Protein AF-A0AAU3UPF4-F1 (afdb_monomer)

Mean predicted aligned error: 9.14 Å

Radius of gyration: 24.39 Å; Cα contacts (8 Å, |Δi|>4): 32; chains: 1; bounding box: 47×31×65 Å

Nearest PDB structures (foldseek):
  4ldz-assembly1_B  TM=7.663E-01  e=9.275E-02  Bacillus subtilis subsp. subtilis str. 168
  3c57-assembly1_A  TM=6.628E-01  e=2.295E-01  Mycobacterium tuberculosis
  1tc3-assembly1_C  TM=8.074E-01  e=1.733E+00  Caenorhabditis elegans
  6m5f-assembly1_B  TM=4.027E-01  e=2.461E-01  Pseudomonas aeruginosa PAO1

Foldseek 3Di:
DPDDDDPVLLVVLVVCVVVPDDLVVSCVVVVHDSVVNVVSVQVVCCVVVVDPDDPVRVVVVVVVVVVVVVVVVVVVVVVVVVPDDPVVVVPDD

Secondary structure (DSSP, 8-state):
---PPPHHHHHHHHHHHHTT--HHHHHHHHT--HHHHHHHHHHHHHHTTSSPPPHHHHHHHHHHHHHHHHHHHHHHHHHHHHHS-HHHHTT--

pLDDT: mean 88.05, std 12.87, range [50.75, 98.06]

Solvent-accessible surface are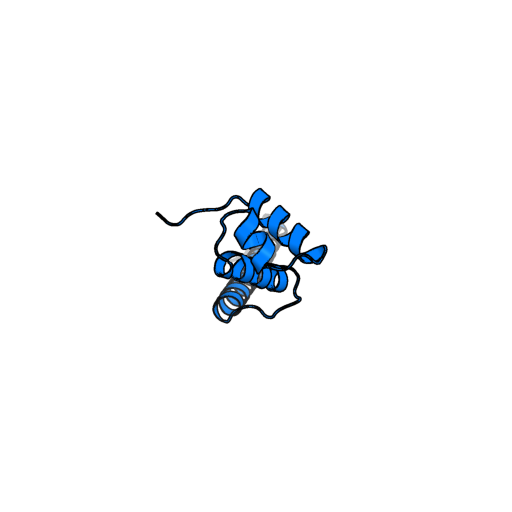a (backbone atoms only — not comparable to full-atom values): 5588 Å² total; per-residue (Å²): 130,85,87,79,79,55,69,67,58,52,51,54,54,53,49,47,41,75,75,67,45,54,62,66,56,55,18,64,78,68,75,41,63,51,70,58,53,52,51,50,54,53,52,50,31,35,75,72,66,77,37,80,70,50,75,66,54,49,51,52,48,54,53,51,51,54,51,50,55,50,52,52,51,52,52,52,52,54,50,53,62,70,70,51,57,80,77,62,72,75,70,66,134

Sequence (93 aa):
MPKRYSAEIRCKVLELITTGRTVARVASDLGIAEQTIYNWRRQELIATGQAPLTRGGLLELAAAQRRIEELEREIIQLRQYRELPVNAVAALP

Structure (mmCIF, N/CA/C/O backbone):
data_AF-A0AAU3UPF4-F1
#
_entry.id   AF-A0AAU3UPF4-F1
#
loop_
_atom_site.group_PDB
_atom_site.id
_atom_site.type_symbol
_atom_site.label_atom_id
_atom_site.label_alt_id
_atom_site.label_comp_id
_atom_site.label_asym_id
_atom_site.label_entity_id
_atom_site.label_seq_id
_atom_site.pdbx_PDB_ins_code
_atom_site.Cartn_x
_atom_site.Cartn_y
_atom_site.Cartn_z
_atom_site.occupancy
_atom_site.B_iso_or_equiv
_atom_site.auth_seq_id
_atom_site.auth_comp_id
_atom_site.auth_asym_id
_atom_site.auth_atom_id
_atom_site.pdbx_PDB_model_num
ATOM 1 N N . MET A 1 1 ? -24.808 -6.699 -0.436 1.00 51.53 1 MET A N 1
ATOM 2 C CA . MET A 1 1 ? -23.702 -6.145 -1.252 1.00 51.53 1 MET A CA 1
ATOM 3 C C . MET A 1 1 ? -22.670 -5.509 -0.332 1.00 51.53 1 MET A C 1
ATOM 5 O O . MET A 1 1 ? -23.094 -4.863 0.622 1.00 51.53 1 MET A O 1
ATOM 9 N N . PRO A 1 2 ? -21.355 -5.689 -0.553 1.00 65.56 2 PRO A N 1
ATOM 10 C CA . PRO A 1 2 ? -20.345 -5.016 0.259 1.00 65.56 2 PRO A CA 1
ATOM 11 C C . PRO A 1 2 ? -20.466 -3.498 0.078 1.00 65.56 2 PRO A C 1
ATOM 13 O O . PRO A 1 2 ? -20.499 -3.006 -1.051 1.00 65.56 2 PRO A O 1
ATOM 16 N N . LYS A 1 3 ? -20.562 -2.762 1.189 1.00 71.19 3 LYS A N 1
ATOM 17 C CA . LYS A 1 3 ? -20.616 -1.295 1.192 1.00 71.19 3 LYS A CA 1
ATOM 18 C C . LYS A 1 3 ? -19.286 -0.779 0.630 1.00 71.19 3 LYS A C 1
ATOM 20 O O . LYS A 1 3 ? -18.242 -0.968 1.250 1.00 71.19 3 LYS A O 1
ATOM 25 N N . ARG A 1 4 ? -19.303 -0.191 -0.569 1.00 80.44 4 ARG A N 1
ATOM 26 C CA . ARG A 1 4 ? -18.125 0.460 -1.156 1.00 80.44 4 ARG A CA 1
ATOM 27 C C . ARG A 1 4 ? -18.124 1.921 -0.731 1.00 80.44 4 ARG A C 1
ATOM 29 O O . ARG A 1 4 ? -19.052 2.654 -1.053 1.00 80.44 4 ARG A O 1
ATOM 36 N N . TYR A 1 5 ? -17.100 2.319 0.008 1.00 87.06 5 TYR A N 1
ATOM 37 C CA . TYR A 1 5 ? -16.869 3.717 0.354 1.00 87.06 5 TYR A CA 1
ATOM 38 C C . TYR A 1 5 ? -16.082 4.402 -0.766 1.00 87.06 5 TYR A C 1
ATOM 40 O O . TYR A 1 5 ? -15.232 3.765 -1.395 1.00 87.06 5 TYR A O 1
ATOM 48 N N . SER A 1 6 ? -16.363 5.681 -1.022 1.00 91.19 6 SER A N 1
ATOM 49 C CA . SER A 1 6 ? -15.594 6.473 -1.985 1.00 91.19 6 SER A CA 1
ATOM 50 C C . SER A 1 6 ? -14.187 6.774 -1.455 1.00 91.19 6 SER A C 1
ATOM 52 O O . SER A 1 6 ? -13.942 6.759 -0.243 1.00 91.19 6 SER A O 1
ATOM 54 N N . ALA A 1 7 ? -13.261 7.074 -2.370 1.00 90.19 7 ALA A N 1
ATOM 55 C CA . ALA A 1 7 ? -11.910 7.502 -2.014 1.00 90.19 7 ALA A CA 1
ATOM 56 C C . ALA A 1 7 ? -11.930 8.778 -1.154 1.00 90.19 7 ALA A C 1
ATOM 58 O O . ALA A 1 7 ? -11.207 8.857 -0.169 1.00 90.19 7 ALA A O 1
ATOM 59 N N . GLU A 1 8 ? -12.824 9.722 -1.458 1.00 92.19 8 GLU A N 1
ATOM 60 C CA . GLU A 1 8 ? -13.003 10.965 -0.695 1.00 92.19 8 GLU A CA 1
ATOM 61 C C . GLU A 1 8 ? -13.360 10.701 0.774 1.00 92.19 8 GLU A C 1
ATOM 63 O O . GLU A 1 8 ? -12.758 11.287 1.675 1.00 92.19 8 GLU A O 1
ATOM 68 N N . ILE A 1 9 ? -14.297 9.776 1.031 1.00 93.56 9 ILE A N 1
ATOM 69 C CA . ILE A 1 9 ? -14.677 9.397 2.400 1.00 93.56 9 ILE A CA 1
ATOM 70 C C . ILE A 1 9 ? -13.479 8.787 3.125 1.00 93.56 9 ILE A C 1
ATOM 72 O O . ILE A 1 9 ? -13.200 9.155 4.265 1.00 93.56 9 ILE A O 1
ATOM 76 N N . ARG A 1 10 ? -12.751 7.878 2.467 1.00 94.00 10 ARG A N 1
ATOM 77 C CA . ARG A 1 10 ? -11.552 7.267 3.044 1.00 94.00 10 ARG A CA 1
ATOM 78 C C . ARG A 1 10 ? -10.501 8.324 3.394 1.00 94.00 10 ARG A C 1
ATOM 80 O O . ARG A 1 10 ? -9.989 8.291 4.510 1.00 94.00 10 ARG A O 1
ATOM 87 N N . CYS A 1 11 ? -10.190 9.245 2.481 1.00 93.88 11 CYS A N 1
ATOM 88 C CA . CYS A 1 11 ? -9.195 10.294 2.709 1.00 93.88 11 CYS A CA 1
ATOM 89 C C . CYS A 1 11 ? -9.568 11.153 3.920 1.00 93.88 11 CYS A C 1
ATOM 91 O O . CYS A 1 11 ? -8.758 11.314 4.828 1.00 93.88 11 CYS A O 1
ATOM 93 N N . LYS A 1 12 ? -10.825 11.605 3.994 1.00 95.25 12 LYS A N 1
ATOM 94 C CA . LYS A 1 12 ? -11.321 12.400 5.124 1.00 95.25 12 LYS A CA 1
ATOM 95 C C . LYS A 1 12 ? -11.255 11.640 6.453 1.00 95.25 12 LYS A C 1
ATOM 97 O O . LYS A 1 12 ? -10.909 12.211 7.482 1.00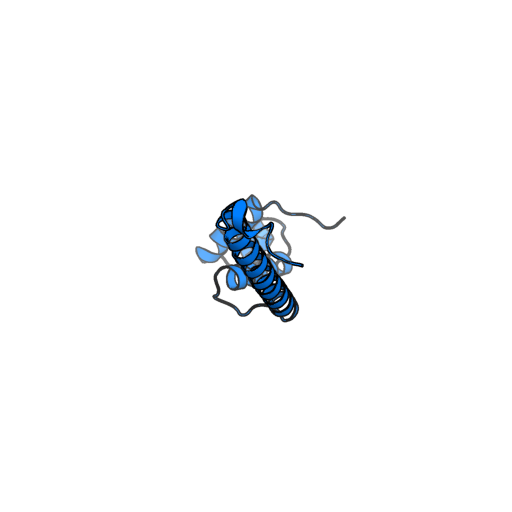 95.25 12 LYS A O 1
ATOM 102 N N . VAL A 1 13 ? -11.575 10.346 6.452 1.00 96.50 13 VAL A N 1
ATOM 103 C CA . VAL A 1 13 ? -11.468 9.491 7.647 1.00 96.50 13 VAL A CA 1
ATOM 104 C C . VAL A 1 13 ? -10.020 9.385 8.125 1.00 96.50 13 VAL A C 1
ATOM 106 O O . VAL A 1 13 ? -9.762 9.524 9.321 1.00 96.50 13 VAL A O 1
ATOM 109 N N . LEU A 1 14 ? -9.078 9.156 7.208 1.00 95.31 14 LEU A N 1
ATOM 110 C CA . LEU A 1 14 ? -7.655 9.069 7.536 1.00 95.31 14 LEU A CA 1
ATOM 111 C C . LEU A 1 14 ? -7.116 10.411 8.046 1.00 95.31 14 LEU A C 1
ATOM 113 O O . LEU A 1 14 ? -6.416 10.425 9.057 1.00 95.31 14 LEU A O 1
ATOM 117 N N . GLU A 1 15 ? -7.517 11.527 7.435 1.00 95.75 15 GLU A N 1
ATOM 118 C CA . GLU A 1 15 ? -7.172 12.879 7.884 1.00 95.75 15 GLU A CA 1
ATOM 119 C C . GLU A 1 15 ? -7.625 13.121 9.334 1.00 95.75 15 GLU A C 1
ATOM 121 O O . GLU A 1 15 ? -6.816 13.473 10.197 1.00 95.75 15 GLU A O 1
ATOM 126 N N . LEU A 1 16 ? -8.889 12.827 9.658 1.00 95.56 16 LEU A N 1
ATOM 127 C CA . LEU A 1 16 ? -9.414 12.977 11.021 1.00 95.56 16 LEU A CA 1
ATOM 128 C C . LEU A 1 16 ? -8.608 12.169 12.049 1.00 95.56 16 LEU A C 1
ATOM 130 O O . LEU A 1 16 ? -8.366 12.649 13.155 1.00 95.56 16 LEU A O 1
ATOM 134 N N . ILE A 1 17 ? -8.148 10.974 11.689 1.00 95.12 17 ILE A N 1
ATOM 135 C CA . ILE A 1 17 ? -7.305 10.157 12.571 1.00 95.12 17 ILE A CA 1
ATOM 136 C C . ILE A 1 17 ? -5.913 10.771 12.730 1.00 95.12 17 ILE A C 1
ATOM 138 O O . ILE A 1 17 ? -5.395 10.818 13.844 1.00 95.12 17 ILE A O 1
ATOM 142 N N . THR A 1 18 ? -5.313 11.282 11.651 1.00 92.69 18 THR A N 1
ATOM 143 C CA . THR A 1 18 ? -4.003 11.954 11.723 1.00 92.69 18 THR A CA 1
ATOM 144 C C . THR A 1 18 ? -4.034 13.227 12.570 1.00 92.69 18 THR A C 1
ATOM 146 O O . THR A 1 18 ? -3.064 13.505 13.267 1.00 92.69 18 THR A O 1
ATOM 149 N N . THR A 1 19 ? -5.168 13.937 12.621 1.00 93.88 19 THR A N 1
ATOM 150 C CA . THR A 1 19 ? -5.378 15.087 13.528 1.00 93.88 19 THR A CA 1
ATOM 151 C C . THR A 1 19 ? -5.569 14.705 15.005 1.00 93.88 19 THR A C 1
ATOM 153 O O . THR A 1 19 ? -5.799 15.574 15.842 1.00 93.88 19 THR A O 1
ATOM 156 N N . GLY A 1 20 ? -5.473 13.415 15.349 1.00 92.38 20 GLY A N 1
ATOM 157 C CA . GLY A 1 20 ? -5.503 12.922 16.727 1.00 92.38 20 GLY A CA 1
ATOM 158 C C . GLY A 1 20 ? -6.860 12.399 17.200 1.00 92.38 20 GLY A C 1
ATOM 159 O O . GLY A 1 20 ? -6.984 12.014 18.364 1.00 92.38 20 GLY A O 1
ATOM 160 N N . ARG A 1 21 ? -7.889 12.333 16.338 1.00 94.94 21 ARG A N 1
ATOM 161 C CA . ARG A 1 2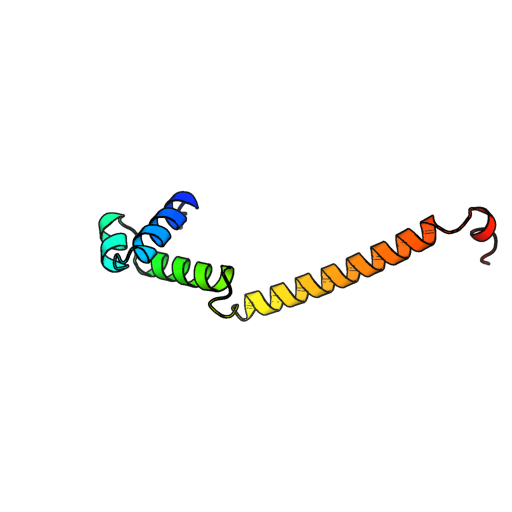1 ? -9.142 11.662 16.719 1.00 94.94 21 ARG A CA 1
ATOM 162 C C . ARG A 1 21 ? -8.956 10.147 16.776 1.00 94.94 21 ARG A C 1
ATOM 164 O O . ARG A 1 21 ? -8.278 9.547 15.944 1.00 94.94 21 ARG A O 1
ATOM 171 N N . THR A 1 22 ? -9.611 9.509 17.742 1.00 95.94 22 THR A N 1
ATOM 172 C CA . THR A 1 22 ? -9.582 8.049 17.874 1.00 95.94 22 THR A CA 1
ATOM 173 C C . THR A 1 22 ? -10.425 7.380 16.790 1.00 95.94 22 THR A C 1
ATOM 175 O O . THR A 1 22 ? -11.439 7.919 16.342 1.00 95.94 22 THR A O 1
ATOM 178 N N . VAL A 1 23 ? -10.031 6.165 16.396 1.00 95.31 23 VAL A N 1
ATOM 179 C CA . VAL A 1 23 ? -10.770 5.356 15.412 1.00 95.31 23 VAL A CA 1
ATOM 180 C C . VAL A 1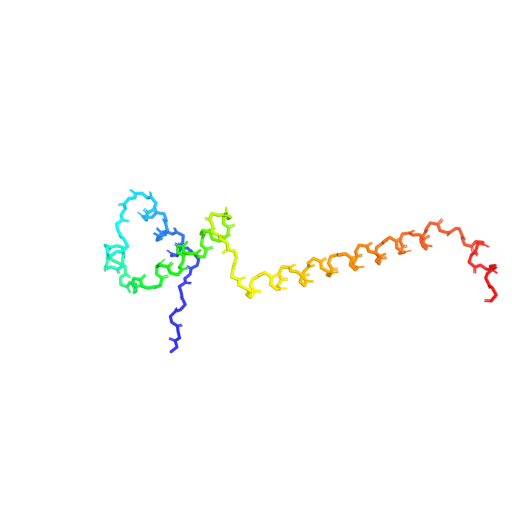 23 ? -12.211 5.114 15.865 1.00 95.31 23 VAL A C 1
ATOM 182 O O . VAL A 1 23 ? -13.122 5.314 15.070 1.00 95.31 23 VAL A O 1
ATOM 185 N N . ALA A 1 24 ? -12.422 4.781 17.143 1.00 96.44 24 ALA A N 1
ATOM 186 C CA . ALA A 1 24 ? -13.748 4.550 17.718 1.00 96.44 24 ALA A CA 1
ATOM 187 C C . ALA A 1 24 ? -14.678 5.768 17.587 1.00 96.44 24 ALA A C 1
ATOM 189 O O . ALA A 1 24 ? -15.838 5.636 17.198 1.00 96.44 24 ALA A O 1
ATOM 190 N N . ARG A 1 25 ? -14.157 6.979 17.839 1.00 96.38 25 ARG A N 1
ATOM 191 C CA . ARG A 1 25 ? -14.921 8.223 17.671 1.00 96.38 25 ARG A CA 1
ATOM 192 C C . ARG A 1 25 ? -15.326 8.417 16.210 1.00 96.38 25 ARG A C 1
ATOM 194 O O . ARG A 1 25 ? -16.499 8.612 15.922 1.00 96.38 25 ARG A O 1
ATOM 201 N N . VAL A 1 26 ? -14.366 8.326 15.289 1.00 96.38 26 VAL A N 1
ATOM 202 C CA . VAL A 1 26 ? -14.612 8.541 13.853 1.00 96.38 26 VAL A CA 1
ATOM 203 C C . VAL A 1 26 ? -15.565 7.482 13.281 1.00 96.38 26 VAL A C 1
ATOM 205 O O . VAL A 1 26 ? -16.430 7.806 12.471 1.00 96.38 26 VAL A O 1
ATOM 208 N N . ALA A 1 27 ? -15.444 6.232 13.729 1.00 95.81 27 ALA A N 1
ATOM 209 C CA . ALA A 1 27 ? -16.345 5.136 13.386 1.00 95.81 27 ALA A CA 1
ATOM 210 C C . ALA A 1 27 ? -17.788 5.415 13.816 1.00 95.81 27 ALA A C 1
ATOM 212 O O . ALA A 1 27 ? -18.702 5.306 12.997 1.00 95.81 27 ALA A O 1
ATOM 213 N N . SER A 1 28 ? -17.977 5.817 15.076 1.00 96.38 28 SER A N 1
ATOM 214 C CA . SER A 1 28 ? -19.287 6.169 15.625 1.00 96.38 28 SER A CA 1
ATOM 215 C C . SER A 1 28 ? -19.899 7.370 14.901 1.00 96.38 28 SER A C 1
ATOM 217 O O . SER A 1 28 ? -21.046 7.297 14.470 1.00 96.38 28 SER A O 1
ATOM 219 N N . ASP A 1 29 ? -19.133 8.450 14.722 1.00 95.00 29 ASP A N 1
ATOM 220 C CA . ASP A 1 29 ? -19.614 9.705 14.129 1.00 95.00 29 ASP A CA 1
ATOM 221 C C . ASP A 1 29 ? -20.049 9.529 12.659 1.00 95.00 29 ASP A C 1
ATOM 223 O O . ASP A 1 29 ? -20.960 10.208 12.190 1.00 95.00 29 ASP A O 1
ATOM 227 N N . LEU A 1 30 ? -19.409 8.614 11.921 1.00 92.56 30 LEU A N 1
ATOM 228 C CA . LEU A 1 30 ? -19.656 8.398 10.490 1.00 92.56 30 LEU A CA 1
ATOM 229 C C . LEU A 1 30 ? -20.448 7.118 10.181 1.00 92.56 30 LEU A C 1
ATOM 231 O O . LEU A 1 30 ? -20.726 6.837 9.013 1.00 92.56 30 LEU A O 1
ATOM 235 N N . GLY A 1 31 ? -20.795 6.318 11.195 1.00 94.19 31 GLY A N 1
ATOM 236 C CA . GLY A 1 31 ? -21.482 5.035 11.016 1.00 94.19 31 GLY A CA 1
ATOM 237 C C . GLY A 1 31 ? -20.671 4.021 10.197 1.00 94.19 31 GLY A C 1
ATOM 238 O O . GLY A 1 31 ? -21.226 3.280 9.377 1.00 94.19 31 GLY A O 1
ATOM 239 N N . ILE A 1 32 ? -19.347 4.015 10.369 1.00 94.69 32 ILE A N 1
ATOM 240 C CA . ILE A 1 32 ? -18.407 3.119 9.683 1.00 94.69 32 ILE A CA 1
ATOM 241 C C . ILE A 1 32 ? -17.855 2.131 10.703 1.00 94.69 32 ILE A C 1
ATOM 243 O O . ILE A 1 32 ? -17.425 2.526 11.777 1.00 94.69 32 ILE A O 1
ATOM 247 N N . ALA A 1 33 ? -17.816 0.842 10.366 1.00 95.19 33 ALA A N 1
ATOM 248 C CA . ALA A 1 33 ? -17.222 -0.152 11.255 1.00 95.19 33 ALA A CA 1
ATOM 249 C C . ALA A 1 33 ? -15.725 0.131 11.478 1.00 95.19 33 ALA A C 1
ATOM 251 O O . ALA A 1 33 ? -14.979 0.280 10.506 1.00 95.19 33 ALA A O 1
ATOM 252 N N . GLU A 1 34 ? -15.272 0.115 12.734 1.00 95.62 34 GLU A N 1
ATOM 253 C CA . GLU A 1 34 ? -13.871 0.376 13.108 1.00 95.62 34 GLU A CA 1
ATOM 254 C C . GLU A 1 34 ? -12.879 -0.481 12.317 1.00 95.62 34 GLU A C 1
ATOM 256 O O . GLU A 1 34 ? -11.871 0.021 11.823 1.00 95.62 34 GLU A O 1
ATOM 261 N N . GLN A 1 35 ? -13.200 -1.760 12.099 1.00 95.44 35 GLN A N 1
ATOM 262 C CA . GLN A 1 35 ? -12.368 -2.672 11.312 1.00 95.44 35 GLN A CA 1
ATOM 263 C C . GLN A 1 35 ? -12.090 -2.152 9.892 1.00 95.44 35 GLN A C 1
ATOM 265 O O . GLN A 1 35 ? -10.992 -2.330 9.364 1.00 95.44 35 GLN A 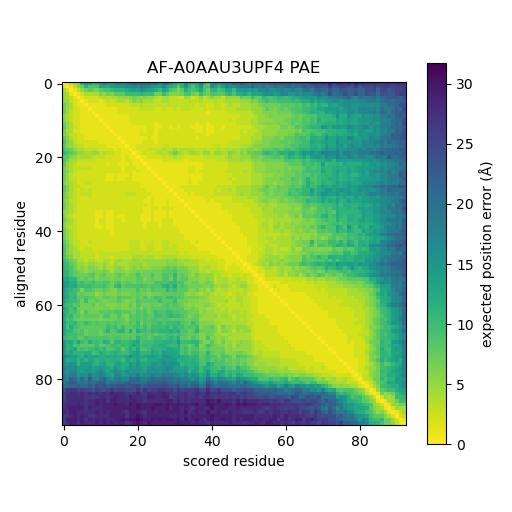O 1
ATOM 270 N N . THR A 1 36 ? -13.064 -1.483 9.270 1.00 95.12 36 THR A N 1
ATOM 271 C CA . THR A 1 36 ? -12.902 -0.887 7.935 1.00 95.12 36 THR A CA 1
ATOM 272 C C . THR A 1 36 ? -11.870 0.236 7.973 1.00 95.12 36 THR A C 1
ATOM 274 O O . THR A 1 36 ? -10.994 0.312 7.113 1.00 95.12 36 THR A O 1
ATOM 277 N N . ILE A 1 37 ? -11.931 1.063 9.013 1.00 96.00 37 ILE A N 1
ATOM 278 C CA . ILE A 1 37 ? -11.013 2.179 9.229 1.00 96.00 37 ILE A CA 1
ATOM 279 C C . ILE A 1 37 ? -9.593 1.667 9.505 1.00 96.00 37 ILE A C 1
ATOM 281 O O . ILE A 1 37 ? -8.633 2.164 8.914 1.00 96.00 37 ILE A O 1
ATOM 285 N N . TYR A 1 38 ? -9.443 0.629 10.334 1.00 95.44 38 TYR A N 1
ATOM 286 C CA . TYR A 1 38 ? -8.150 -0.023 10.563 1.00 95.44 38 TYR A CA 1
ATOM 287 C C . TYR A 1 38 ? -7.551 -0.592 9.274 1.00 95.44 38 TYR A C 1
ATOM 289 O O . TYR A 1 38 ? -6.354 -0.428 9.028 1.00 95.44 38 TYR A O 1
ATOM 297 N N . ASN A 1 39 ? -8.373 -1.206 8.419 1.00 94.19 39 ASN A N 1
ATOM 298 C CA . ASN A 1 39 ? -7.923 -1.720 7.128 1.00 94.19 39 ASN A CA 1
ATOM 299 C C . ASN A 1 39 ? -7.421 -0.595 6.212 1.00 94.19 39 ASN A C 1
ATOM 301 O O . ASN A 1 39 ? -6.368 -0.746 5.593 1.00 94.19 39 ASN A O 1
ATOM 305 N N . TRP A 1 40 ? -8.121 0.542 6.152 1.00 95.25 40 TRP A N 1
ATOM 306 C CA . TRP A 1 40 ? -7.654 1.704 5.387 1.00 95.25 40 TRP A CA 1
ATOM 307 C C . TRP A 1 40 ? -6.354 2.269 5.933 1.00 95.25 40 TRP A C 1
ATOM 309 O O . TRP A 1 40 ? -5.433 2.497 5.156 1.00 95.25 40 TRP A O 1
ATOM 319 N N . ARG A 1 41 ? -6.241 2.424 7.257 1.00 94.06 41 ARG A N 1
ATOM 320 C CA . ARG A 1 41 ? -5.008 2.906 7.888 1.00 94.06 41 ARG A CA 1
ATOM 321 C C . ARG A 1 41 ? -3.832 1.990 7.571 1.00 94.06 41 ARG A C 1
ATOM 323 O O . ARG A 1 41 ? -2.763 2.467 7.215 1.00 94.06 41 ARG A O 1
ATOM 330 N N . ARG A 1 42 ? -4.031 0.673 7.648 1.00 92.94 42 ARG A N 1
ATOM 331 C CA . ARG A 1 42 ? -2.999 -0.304 7.283 1.00 92.94 42 ARG A CA 1
ATOM 332 C C . ARG A 1 42 ? -2.583 -0.164 5.820 1.00 92.94 42 ARG A C 1
ATOM 334 O O . ARG A 1 42 ? -1.393 -0.174 5.533 1.00 92.94 42 ARG A O 1
ATOM 341 N N . GLN A 1 43 ? -3.544 -0.043 4.907 1.00 90.62 43 GLN A N 1
ATOM 342 C CA . GLN A 1 43 ? -3.252 0.150 3.485 1.00 90.62 43 GLN A CA 1
ATOM 343 C C . GLN A 1 43 ? -2.502 1.459 3.223 1.00 90.62 43 GLN A C 1
ATOM 345 O O . GLN A 1 43 ? -1.618 1.474 2.378 1.00 90.62 43 GLN A O 1
ATOM 350 N N . GLU A 1 44 ? -2.814 2.526 3.956 1.00 92.62 44 GLU A N 1
ATOM 351 C CA . GLU A 1 44 ? -2.113 3.809 3.857 1.00 92.62 44 GLU A CA 1
ATOM 352 C C . GLU A 1 44 ? -0.652 3.706 4.301 1.00 92.62 44 GLU A C 1
ATOM 354 O O . GLU A 1 44 ? 0.249 4.185 3.617 1.00 92.62 44 GLU A O 1
ATOM 359 N N . LEU A 1 45 ? -0.398 3.013 5.414 1.00 91.81 45 LEU A N 1
ATOM 360 C CA . LEU A 1 45 ? 0.963 2.763 5.892 1.00 91.81 45 LEU A CA 1
ATOM 361 C C . LEU A 1 45 ? 1.769 1.935 4.884 1.00 91.81 45 LEU A C 1
ATOM 363 O O . LEU A 1 45 ? 2.947 2.197 4.679 1.00 91.81 45 LEU A O 1
ATOM 367 N N . ILE A 1 46 ? 1.136 0.960 4.227 1.00 91.19 46 ILE A N 1
ATOM 368 C CA . ILE A 1 46 ? 1.775 0.190 3.153 1.00 91.19 46 ILE A CA 1
ATOM 369 C C . ILE A 1 46 ? 2.075 1.093 1.946 1.00 91.19 46 ILE A C 1
ATOM 371 O O . ILE A 1 46 ? 3.186 1.063 1.426 1.00 91.19 46 ILE A O 1
ATOM 375 N N . ALA A 1 47 ? 1.111 1.913 1.517 1.00 88.25 47 ALA A N 1
ATOM 376 C CA . ALA A 1 47 ? 1.257 2.796 0.359 1.00 88.25 47 ALA A CA 1
ATOM 377 C C . ALA A 1 47 ? 2.343 3.868 0.558 1.00 88.25 47 ALA A C 1
ATOM 379 O O . ALA A 1 47 ? 3.050 4.214 -0.382 1.00 88.25 47 ALA A O 1
ATOM 380 N N . THR A 1 48 ? 2.505 4.358 1.788 1.00 91.00 48 THR A N 1
ATOM 381 C CA . THR A 1 48 ? 3.526 5.350 2.169 1.00 91.00 48 THR A CA 1
ATOM 382 C C . THR A 1 48 ? 4.865 4.725 2.575 1.00 91.00 48 THR A C 1
ATOM 384 O O . THR A 1 48 ? 5.780 5.443 2.972 1.00 91.00 48 THR A O 1
ATOM 387 N N . GLY A 1 49 ? 5.002 3.395 2.500 1.00 89.31 49 GLY A N 1
ATOM 388 C CA . GLY A 1 49 ? 6.232 2.679 2.860 1.00 89.31 49 GLY A CA 1
ATOM 389 C C . GLY A 1 49 ? 6.525 2.615 4.365 1.00 89.31 49 GLY A C 1
ATOM 390 O O . GLY A 1 49 ? 7.605 2.192 4.765 1.00 89.31 49 GLY A O 1
ATOM 391 N N . GLN A 1 50 ? 5.573 3.004 5.212 1.00 90.25 50 GLN A N 1
ATOM 392 C CA . GLN A 1 50 ? 5.677 2.948 6.675 1.00 90.25 50 GLN A CA 1
ATOM 393 C C . GLN A 1 50 ? 5.335 1.562 7.249 1.00 90.25 50 GLN A C 1
ATOM 395 O O . GLN A 1 50 ? 5.545 1.307 8.434 1.00 90.25 50 GLN A O 1
ATOM 400 N N . ALA A 1 51 ? 4.799 0.657 6.427 1.00 89.50 51 ALA A N 1
ATOM 401 C CA . ALA A 1 51 ? 4.561 -0.740 6.766 1.00 89.50 51 ALA A CA 1
ATOM 402 C C . ALA A 1 51 ? 4.982 -1.664 5.610 1.00 89.50 51 ALA A C 1
ATOM 404 O O . ALA A 1 51 ? 4.864 -1.282 4.444 1.00 89.50 51 ALA A O 1
ATOM 405 N N . PRO A 1 52 ? 5.433 -2.898 5.906 1.00 86.62 52 PRO A N 1
ATOM 406 C CA . PRO A 1 52 ? 5.828 -3.843 4.872 1.00 86.62 52 PRO A CA 1
ATOM 407 C C . PRO A 1 52 ? 4.632 -4.293 4.025 1.00 86.62 52 PRO A C 1
ATOM 409 O O . PRO A 1 52 ? 3.511 -4.452 4.523 1.00 86.62 52 PRO A O 1
ATOM 412 N N . LEU A 1 53 ? 4.902 -4.560 2.745 1.00 87.06 53 LEU A N 1
ATOM 413 C CA . LEU A 1 53 ? 3.946 -5.182 1.833 1.00 87.06 53 LEU A CA 1
ATOM 414 C C . LEU A 1 53 ? 3.481 -6.541 2.370 1.00 87.06 53 LEU A C 1
ATOM 416 O O . LEU A 1 53 ? 4.194 -7.257 3.076 1.00 87.06 53 LEU A O 1
ATOM 420 N N . THR A 1 54 ? 2.265 -6.924 1.993 1.00 88.56 54 THR A N 1
ATOM 421 C CA . THR A 1 54 ? 1.794 -8.291 2.230 1.00 88.56 54 THR A CA 1
ATOM 422 C C . THR A 1 54 ? 2.567 -9.271 1.344 1.00 88.56 54 THR A C 1
ATOM 424 O O . THR A 1 54 ? 3.113 -8.890 0.312 1.00 88.56 54 THR A O 1
ATOM 427 N N . ARG A 1 55 ? 2.566 -10.564 1.696 1.00 89.00 55 ARG A N 1
ATOM 428 C CA . ARG A 1 55 ? 3.177 -11.609 0.856 1.00 89.00 55 ARG A CA 1
ATOM 429 C C . ARG A 1 55 ? 2.634 -11.597 -0.579 1.00 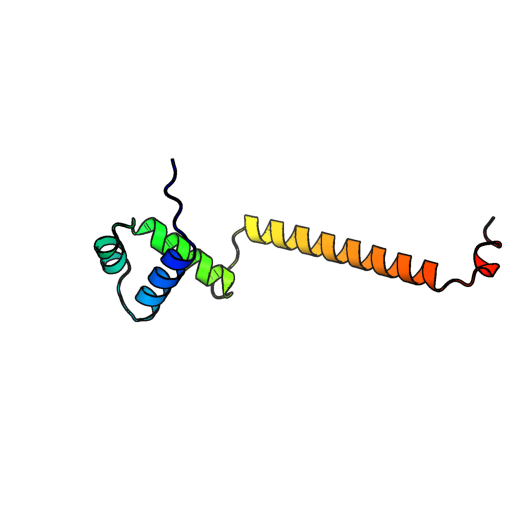89.00 55 ARG A C 1
ATOM 431 O O . ARG A 1 55 ? 3.412 -11.751 -1.509 1.00 89.00 55 ARG A O 1
ATOM 438 N N . GLY A 1 56 ? 1.325 -11.385 -0.746 1.00 90.25 56 GLY A N 1
ATOM 439 C CA . GLY A 1 56 ? 0.706 -11.220 -2.065 1.00 90.25 56 GLY A CA 1
ATOM 440 C C . GLY A 1 56 ? 1.257 -10.000 -2.803 1.00 90.25 56 GLY A C 1
ATOM 441 O O . GLY A 1 56 ? 1.726 -10.137 -3.925 1.00 90.25 56 GLY A O 1
ATOM 442 N N . GLY A 1 57 ? 1.325 -8.847 -2.130 1.00 88.19 57 GLY A N 1
ATOM 443 C CA . GLY A 1 57 ? 1.895 -7.626 -2.708 1.00 88.19 57 GLY A CA 1
ATOM 444 C C . GLY A 1 57 ? 3.371 -7.756 -3.102 1.00 88.19 57 GLY A C 1
ATOM 445 O O . GLY A 1 57 ? 3.779 -7.213 -4.120 1.00 88.19 57 GLY A O 1
ATOM 446 N N . LEU A 1 58 ? 4.176 -8.515 -2.352 1.00 91.56 58 LEU A N 1
ATOM 447 C CA . LEU A 1 58 ? 5.567 -8.807 -2.725 1.00 91.56 58 LEU A CA 1
ATOM 448 C C . LEU A 1 58 ? 5.665 -9.686 -3.980 1.00 91.56 58 LEU A C 1
ATOM 450 O O . LEU A 1 58 ? 6.533 -9.459 -4.819 1.00 91.56 58 LEU A O 1
ATOM 454 N N . LEU A 1 59 ? 4.783 -10.680 -4.118 1.00 94.56 59 LEU A N 1
ATOM 455 C CA . LEU A 1 59 ? 4.725 -11.525 -5.315 1.00 94.56 59 LEU A CA 1
ATOM 456 C C . LEU A 1 59 ? 4.298 -10.720 -6.546 1.00 94.56 59 LEU A C 1
ATOM 458 O O . LEU A 1 59 ? 4.900 -10.863 -7.608 1.00 94.56 59 LEU A O 1
ATOM 462 N N . GLU A 1 60 ? 3.298 -9.852 -6.392 1.00 93.69 60 GLU A N 1
ATOM 463 C CA . GLU A 1 60 ? 2.853 -8.937 -7.445 1.00 93.69 60 GLU A CA 1
ATOM 464 C C . GLU A 1 60 ? 3.961 -7.957 -7.845 1.00 93.69 60 GLU A C 1
ATOM 466 O O . GLU A 1 60 ? 4.213 -7.777 -9.035 1.00 93.69 60 GLU A O 1
ATOM 471 N N . LEU A 1 61 ? 4.682 -7.388 -6.871 1.00 93.44 61 LEU A N 1
ATOM 472 C CA . LEU A 1 61 ? 5.825 -6.513 -7.131 1.00 93.44 61 LEU A CA 1
ATOM 473 C C . LEU A 1 61 ? 6.918 -7.234 -7.932 1.00 93.44 61 LEU A C 1
ATOM 475 O O . LEU A 1 61 ? 7.395 -6.701 -8.931 1.00 93.44 61 LEU A O 1
ATOM 479 N N . ALA A 1 62 ? 7.275 -8.460 -7.543 1.00 95.62 62 ALA A N 1
ATOM 480 C CA . ALA A 1 62 ? 8.270 -9.255 -8.261 1.00 95.62 62 ALA A CA 1
ATOM 481 C C . ALA A 1 62 ? 7.823 -9.594 -9.695 1.00 95.62 62 ALA A C 1
ATOM 483 O O . ALA A 1 62 ? 8.635 -9.583 -10.622 1.00 95.62 62 ALA A O 1
ATOM 484 N N . ALA A 1 63 ? 6.535 -9.884 -9.901 1.00 97.00 63 ALA A N 1
ATOM 485 C CA . ALA A 1 63 ? 5.983 -10.121 -11.232 1.00 97.00 63 ALA A CA 1
ATOM 486 C C . ALA A 1 63 ? 6.027 -8.854 -12.103 1.00 97.00 63 ALA A C 1
ATOM 488 O O . ALA A 1 63 ? 6.431 -8.922 -13.264 1.00 97.00 63 ALA A O 1
ATOM 489 N N . ALA A 1 64 ? 5.676 -7.697 -11.534 1.00 96.69 64 ALA A N 1
ATOM 490 C CA . ALA A 1 64 ? 5.746 -6.413 -12.223 1.00 96.69 64 ALA A CA 1
ATOM 491 C C . ALA A 1 64 ? 7.187 -6.054 -12.617 1.00 96.69 64 ALA A C 1
ATOM 493 O O . ALA A 1 64 ? 7.424 -5.667 -13.758 1.00 96.69 64 ALA A O 1
ATOM 494 N N . GLN A 1 65 ? 8.156 -6.251 -11.717 1.00 97.62 65 GLN A N 1
ATOM 495 C CA . GLN A 1 65 ? 9.579 -6.023 -11.996 1.00 97.62 65 GLN A CA 1
ATOM 496 C C . GLN A 1 65 ? 10.084 -6.889 -13.154 1.00 97.62 65 GLN A C 1
ATOM 498 O O . GLN A 1 65 ? 10.689 -6.369 -14.086 1.00 97.62 65 GLN A O 1
ATOM 503 N N . ARG A 1 66 ? 9.754 -8.187 -13.163 1.00 97.94 66 ARG A N 1
ATOM 504 C CA . ARG A 1 66 ? 10.105 -9.081 -14.281 1.00 97.94 66 ARG A CA 1
ATOM 505 C C . ARG A 1 66 ? 9.523 -8.608 -15.609 1.00 97.94 66 ARG A C 1
ATOM 507 O O . ARG A 1 66 ? 10.207 -8.667 -16.625 1.00 97.94 66 ARG A O 1
ATOM 514 N N . ARG A 1 67 ? 8.273 -8.132 -15.607 1.00 97.69 67 ARG A N 1
ATOM 515 C CA . ARG A 1 67 ? 7.637 -7.617 -16.824 1.00 97.69 67 ARG A CA 1
ATOM 516 C C . ARG A 1 67 ? 8.294 -6.326 -17.310 1.00 97.69 67 ARG A C 1
ATOM 518 O O . ARG A 1 67 ? 8.423 -6.145 -18.514 1.00 97.69 67 ARG A O 1
ATOM 525 N N . ILE A 1 68 ? 8.714 -5.451 -16.398 1.00 98.00 68 ILE A N 1
ATOM 526 C CA . ILE A 1 68 ? 9.469 -4.241 -16.747 1.00 98.00 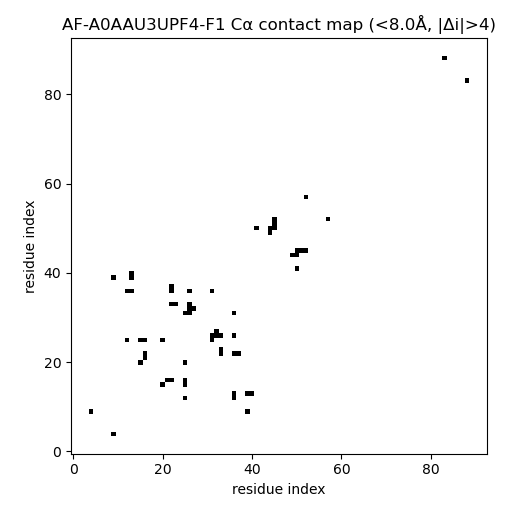68 ILE A CA 1
ATOM 527 C C . ILE A 1 68 ? 10.792 -4.627 -17.414 1.00 98.00 68 ILE A C 1
ATOM 529 O O . ILE A 1 68 ? 11.053 -4.159 -18.515 1.00 98.00 68 ILE A O 1
ATOM 533 N N . GLU A 1 69 ? 11.568 -5.538 -16.822 1.00 97.62 69 GLU A N 1
ATOM 534 C CA . GLU A 1 69 ? 12.840 -5.991 -17.406 1.00 97.62 69 GLU A CA 1
ATOM 535 C C . GLU A 1 69 ? 12.665 -6.615 -18.799 1.00 97.62 69 GLU A C 1
ATOM 537 O O . GLU A 1 69 ? 13.487 -6.407 -19.689 1.00 97.62 69 GLU A O 1
ATOM 542 N N . GLU A 1 70 ? 11.609 -7.403 -19.001 1.00 97.75 70 GLU A N 1
ATOM 543 C CA . GLU A 1 70 ? 11.286 -7.994 -20.302 1.00 97.75 70 GLU A CA 1
ATOM 544 C C . GLU A 1 70 ? 10.983 -6.913 -21.346 1.00 97.75 70 GLU A C 1
ATOM 546 O O . GLU A 1 70 ? 11.584 -6.901 -22.420 1.00 97.75 70 GLU A O 1
ATOM 551 N N . LEU A 1 71 ? 10.118 -5.958 -20.998 1.00 98.06 71 LEU A N 1
ATOM 552 C CA . LEU A 1 71 ? 9.770 -4.840 -21.873 1.00 98.06 71 LEU A CA 1
ATOM 553 C C . LEU A 1 71 ? 10.981 -3.955 -22.187 1.00 98.06 71 LEU A C 1
ATOM 555 O O . LEU A 1 71 ? 11.142 -3.503 -23.318 1.00 98.06 71 LEU A O 1
ATOM 559 N N . GLU A 1 72 ? 11.859 -3.721 -21.215 1.00 97.56 72 GLU A N 1
ATOM 560 C CA . GLU A 1 72 ? 13.103 -2.983 -21.428 1.00 97.56 72 GLU A CA 1
ATOM 561 C C . GLU A 1 72 ? 14.022 -3.700 -22.428 1.00 97.56 72 GLU A C 1
ATOM 563 O O . GLU A 1 72 ? 14.584 -3.049 -23.314 1.00 97.56 72 GLU A O 1
ATOM 568 N N . ARG A 1 73 ? 14.129 -5.037 -22.362 1.00 97.19 73 ARG A N 1
ATOM 569 C CA . ARG A 1 73 ? 14.888 -5.832 -23.348 1.00 97.19 73 ARG A CA 1
ATOM 570 C C . ARG A 1 73 ? 14.278 -5.744 -24.742 1.00 97.19 73 ARG A C 1
ATOM 572 O O . ARG A 1 73 ? 15.017 -5.527 -25.702 1.00 97.19 73 ARG A O 1
ATOM 579 N N . GLU A 1 74 ? 12.958 -5.874 -24.858 1.00 95.44 74 GLU A N 1
ATOM 580 C CA . GLU A 1 74 ? 12.251 -5.728 -26.136 1.00 95.44 74 GLU A CA 1
ATOM 581 C C . GLU A 1 74 ? 12.503 -4.340 -26.747 1.00 95.44 74 GLU A C 1
ATOM 583 O O . GLU A 1 74 ? 12.843 -4.227 -27.926 1.00 95.44 74 GLU A O 1
ATOM 588 N N . ILE A 1 75 ? 12.424 -3.272 -25.943 1.00 96.62 75 ILE A N 1
ATOM 589 C CA . ILE A 1 75 ? 12.713 -1.903 -26.393 1.00 96.62 75 ILE A CA 1
ATOM 590 C C . ILE A 1 75 ? 14.149 -1.781 -26.910 1.00 96.62 75 ILE A C 1
ATOM 592 O O . ILE A 1 75 ? 14.365 -1.16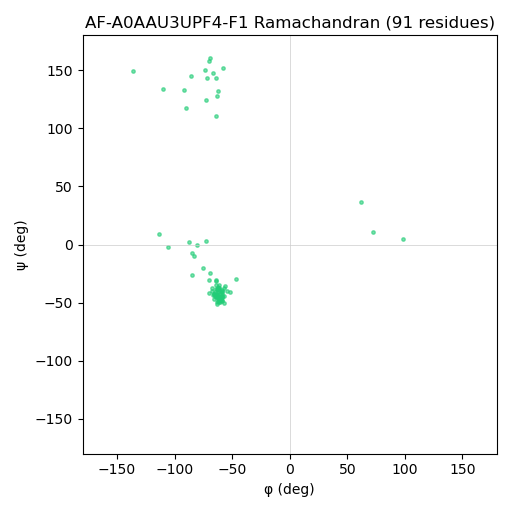5 -27.956 1.00 96.62 75 ILE A O 1
ATOM 596 N N . ILE A 1 76 ? 15.132 -2.347 -26.203 1.00 94.81 76 ILE A N 1
ATOM 597 C CA . ILE A 1 76 ? 16.536 -2.324 -26.634 1.00 94.81 76 ILE A CA 1
ATOM 598 C C . ILE A 1 76 ? 16.692 -3.030 -27.985 1.00 94.81 76 ILE A C 1
ATOM 600 O O . ILE A 1 76 ? 17.295 -2.461 -28.895 1.00 94.81 76 ILE A O 1
ATOM 604 N N . GLN A 1 77 ? 16.106 -4.218 -28.149 1.00 92.44 77 GLN A N 1
ATOM 605 C CA . GLN A 1 77 ? 16.157 -4.957 -29.413 1.00 92.44 77 GLN A CA 1
ATOM 606 C C . GLN A 1 77 ? 15.523 -4.161 -30.559 1.00 92.44 77 GLN A C 1
ATOM 608 O O . GLN A 1 77 ? 16.135 -3.995 -31.612 1.00 92.44 77 GLN A O 1
ATOM 613 N N . LEU A 1 78 ? 14.328 -3.602 -30.354 1.00 90.62 78 LEU A N 1
ATOM 614 C CA . LEU A 1 78 ? 13.638 -2.807 -31.373 1.00 90.62 78 LEU A CA 1
ATOM 615 C C . LEU A 1 78 ? 14.428 -1.557 -31.781 1.00 90.62 78 LEU A C 1
ATOM 617 O O . LEU A 1 78 ? 14.451 -1.200 -32.960 1.00 90.62 78 LEU A O 1
ATOM 621 N N . ARG A 1 79 ? 15.100 -0.897 -30.830 1.00 89.19 79 ARG A 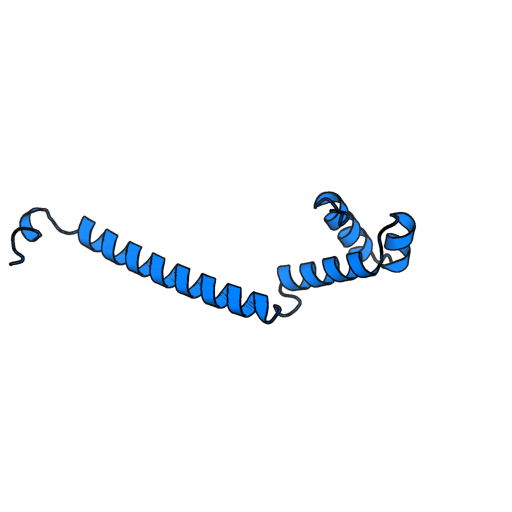N 1
ATOM 622 C CA . ARG A 1 79 ? 15.986 0.237 -31.131 1.00 89.19 79 ARG A CA 1
ATOM 623 C C . ARG A 1 79 ? 17.170 -0.192 -31.992 1.00 89.19 79 ARG A C 1
ATOM 625 O O . ARG A 1 79 ? 17.442 0.471 -32.985 1.00 89.19 79 ARG A O 1
ATOM 632 N N . GLN A 1 80 ? 17.797 -1.325 -31.678 1.00 83.69 80 GLN A N 1
ATOM 633 C CA . GLN A 1 80 ? 18.898 -1.869 -32.477 1.00 83.69 80 GLN A CA 1
ATOM 634 C C . GLN A 1 80 ? 18.463 -2.173 -33.916 1.00 83.69 80 GLN A C 1
ATOM 636 O O . GLN A 1 80 ? 19.144 -1.758 -34.846 1.00 83.69 80 GLN A O 1
ATOM 641 N N . TYR A 1 81 ? 17.300 -2.805 -34.122 1.00 77.75 81 TYR A N 1
ATOM 642 C CA . TYR A 1 81 ? 16.765 -3.048 -35.470 1.00 77.75 81 TYR A CA 1
ATOM 643 C C . TYR A 1 81 ? 16.492 -1.758 -36.250 1.00 77.75 81 TYR A C 1
ATOM 645 O O . TYR A 1 81 ? 16.714 -1.715 -37.458 1.00 77.75 81 TYR A O 1
ATOM 653 N N . ARG A 1 82 ? 16.020 -0.701 -35.578 1.00 79.81 82 ARG A N 1
ATOM 654 C CA . ARG A 1 82 ? 15.753 0.600 -36.208 1.00 79.81 82 ARG A CA 1
ATOM 655 C C . ARG A 1 82 ? 17.033 1.336 -36.616 1.00 79.81 82 ARG A C 1
ATOM 657 O O . ARG A 1 82 ? 17.000 2.111 -37.567 1.00 79.81 82 ARG A O 1
ATOM 664 N N . GLU A 1 83 ? 18.127 1.126 -35.892 1.00 73.88 83 GLU A N 1
ATOM 665 C CA . GLU A 1 83 ? 19.424 1.762 -36.151 1.00 73.88 83 GLU A CA 1
ATOM 666 C C . GLU A 1 83 ? 20.264 1.021 -37.206 1.00 73.88 83 GLU A C 1
ATOM 668 O O . GLU A 1 83 ? 21.278 1.550 -37.663 1.00 73.88 83 GLU A O 1
ATOM 673 N N . LEU A 1 84 ? 19.834 -0.166 -37.656 1.00 63.34 84 LEU A N 1
ATOM 674 C CA . LEU A 1 84 ? 20.474 -0.853 -38.775 1.00 63.34 84 LEU A CA 1
ATOM 675 C C . LEU A 1 84 ? 20.149 -0.137 -40.100 1.00 63.34 84 LEU A C 1
ATOM 677 O O . LEU A 1 84 ? 18.974 0.017 -40.447 1.00 63.34 84 LEU A O 1
ATOM 681 N N . PRO A 1 85 ? 21.156 0.275 -40.894 1.00 61.03 85 PRO A N 1
ATOM 682 C CA . PRO A 1 85 ? 20.904 0.799 -42.229 1.00 61.03 85 PRO A CA 1
ATOM 683 C C . PRO A 1 85 ? 20.294 -0.300 -43.113 1.00 61.03 85 PRO A C 1
ATOM 685 O O . PRO A 1 85 ? 20.701 -1.459 -43.036 1.00 61.03 85 PRO A O 1
ATOM 688 N N . VAL A 1 86 ? 19.362 0.073 -44.000 1.00 62.34 86 VAL A N 1
ATOM 689 C CA . VAL A 1 86 ? 18.639 -0.826 -44.935 1.00 62.34 86 VAL A CA 1
ATOM 690 C C . VAL A 1 86 ? 19.558 -1.808 -45.682 1.00 62.34 86 VAL A C 1
ATOM 692 O O . VAL A 1 86 ? 19.161 -2.931 -45.977 1.00 62.34 86 VAL A O 1
ATOM 695 N N . ASN A 1 87 ? 20.813 -1.424 -45.918 1.00 59.22 87 ASN A N 1
ATOM 696 C CA . ASN A 1 87 ? 21.801 -2.221 -46.644 1.00 59.22 87 ASN A CA 1
ATOM 697 C C . ASN A 1 87 ? 22.377 -3.392 -45.818 1.00 59.22 87 ASN A C 1
ATOM 699 O O . ASN A 1 87 ? 22.920 -4.325 -46.398 1.00 59.22 87 ASN A O 1
ATOM 703 N N . ALA A 1 88 ? 22.276 -3.355 -44.483 1.00 56.34 88 ALA A N 1
ATOM 704 C CA . ALA A 1 88 ? 22.761 -4.410 -43.588 1.00 56.34 88 ALA A CA 1
ATOM 705 C C . ALA A 1 88 ? 21.737 -5.544 -43.394 1.00 56.34 88 ALA A C 1
ATOM 707 O O . ALA A 1 88 ? 22.118 -6.686 -43.151 1.00 56.34 88 ALA A O 1
ATOM 708 N N . VAL A 1 89 ? 20.441 -5.254 -43.558 1.00 56.34 89 VAL A N 1
ATOM 709 C CA . VAL A 1 89 ? 19.354 -6.248 -43.451 1.00 56.34 89 VAL A CA 1
ATOM 710 C C . VAL A 1 89 ? 19.382 -7.245 -44.621 1.00 56.34 89 VAL A C 1
ATOM 712 O O . VAL A 1 89 ? 18.954 -8.383 -44.472 1.00 56.34 89 VAL A O 1
ATOM 715 N N . ALA A 1 90 ? 19.952 -6.857 -45.765 1.00 56.19 90 ALA A N 1
ATOM 716 C CA . ALA A 1 90 ? 20.077 -7.701 -46.955 1.00 56.19 90 ALA A CA 1
ATOM 717 C C . ALA A 1 90 ? 21.255 -8.703 -46.917 1.00 56.19 90 ALA A C 1
ATOM 719 O O . ALA A 1 90 ? 21.447 -9.434 -47.885 1.00 56.19 90 ALA A O 1
ATOM 720 N N . ALA A 1 91 ? 22.058 -8.727 -45.844 1.00 52.12 91 ALA A N 1
ATOM 721 C CA . ALA A 1 91 ? 23.296 -9.514 -45.761 1.00 52.12 91 ALA A CA 1
ATOM 722 C C . ALA A 1 91 ? 23.269 -10.664 -44.731 1.00 52.12 91 ALA A C 1
ATOM 724 O O . ALA A 1 91 ? 24.309 -11.269 -44.471 1.00 52.12 91 ALA A O 1
ATOM 725 N N . LEU A 1 92 ? 22.112 -10.981 -44.144 1.00 50.75 92 LEU A N 1
ATOM 726 C CA . LEU A 1 92 ? 21.936 -12.199 -43.342 1.00 50.75 92 LEU A CA 1
ATOM 727 C C . LEU A 1 92 ? 21.428 -13.342 -44.249 1.00 50.75 92 LEU A C 1
ATOM 729 O O . LEU A 1 92 ? 20.529 -13.079 -45.049 1.00 50.75 92 LEU A O 1
ATOM 733 N N . PRO A 1 93 ? 22.015 -14.556 -44.174 1.00 54.03 93 PRO A N 1
ATOM 734 C CA . PRO A 1 93 ? 21.610 -15.706 -44.987 1.00 54.03 93 PRO A CA 1
ATOM 735 C C . PRO A 1 93 ? 20.197 -16.207 -44.666 1.00 54.03 93 PRO A C 1
ATOM 737 O O . PRO A 1 93 ? 19.762 -16.061 -43.499 1.00 54.03 93 PRO A O 1
#